Protein AF-A0A527IG36-F1 (afdb_monomer)

Foldseek 3Di:
DPPPDFDWDWADPDQKTKIWTQDPPRDIWMWIWGDDPDPDIDTPDTDDDPVD

Radius of gyration: 12.97 Å; Cα contacts (8 Å, |Δi|>4): 90; chains: 1; bounding box: 29×29×31 Å

Mean predicted aligned error: 5.27 Å

Sequence (52 aa):
MPDQLPEIELEDRGSKGRYVLRGPDGAEAEMTFTKIGEHQIIIDHTEVPDVF

pLDDT: mean 87.94, std 10.1, range [51.75, 96.0]

Solvent-accessible surface area (backbone atoms only — not comparable to full-atom values): 3266 Å² total; per-residue (Å²): 126,84,86,75,71,77,68,70,47,75,51,76,68,84,51,38,33,34,40,37,32,72,49,73,98,74,42,62,32,39,36,32,35,37,49,52,80,96,86,41,73,44,78,76,47,76,48,75,56,89,87,111

Nearest PDB structures (foldseek):
  5cyb-assembly1_A-2  TM=7.023E-01  e=3.629E-01  Streptococcus pneumoniae
  2xft-assembly1_A  TM=6.075E-01  e=8.544E-01  Streptomyces clavuligerus
  5xnw-assembly1_A  TM=6.242E-01  e=6.835E+00  Pseudomonas aeruginosa

Structure (mmCIF, N/CA/C/O backbone):
data_AF-A0A527IG36-F1
#
_entry.id   AF-A0A527IG36-F1
#
loop_
_atom_site.group_PDB
_atom_site.id
_atom_site.type_symbol
_atom_site.label_atom_id
_atom_site.label_alt_id
_atom_site.label_comp_id
_atom_site.label_asym_id
_atom_site.label_entity_id
_atom_site.label_seq_id
_atom_site.pdbx_PDB_ins_code
_atom_site.Cartn_x
_atom_site.Cartn_y
_atom_site.Cartn_z
_atom_site.occupancy
_atom_site.B_iso_or_equiv
_atom_site.auth_seq_id
_atom_site.auth_comp_id
_atom_site.auth_asym_id
_atom_site.auth_atom_id
_atom_site.pdbx_PDB_model_num
ATOM 1 N N . MET A 1 1 ? 16.988 -23.812 -5.235 1.00 51.88 1 MET A N 1
ATOM 2 C CA . MET A 1 1 ? 17.390 -22.539 -4.599 1.00 51.88 1 MET A CA 1
ATOM 3 C C . MET A 1 1 ? 16.160 -22.061 -3.858 1.00 51.88 1 MET A C 1
ATOM 5 O O . MET A 1 1 ? 15.109 -22.183 -4.471 1.00 51.88 1 MET A O 1
ATOM 9 N N . PRO A 1 2 ? 16.208 -21.704 -2.565 1.00 51.75 2 PRO A N 1
ATOM 10 C CA . PRO A 1 2 ? 14.971 -21.405 -1.856 1.00 51.75 2 PRO A CA 1
ATOM 11 C C . PRO A 1 2 ? 14.304 -20.214 -2.548 1.00 51.75 2 PRO A C 1
ATOM 13 O O . PRO A 1 2 ? 15.000 -19.265 -2.907 1.00 51.75 2 PRO A O 1
ATOM 16 N N . ASP A 1 3 ? 12.998 -20.322 -2.787 1.00 63.66 3 ASP A N 1
ATOM 17 C CA . ASP A 1 3 ? 12.110 -19.252 -3.245 1.00 63.66 3 ASP A CA 1
ATOM 18 C C . ASP A 1 3 ? 12.228 -18.057 -2.297 1.00 63.66 3 ASP A C 1
ATOM 20 O O . ASP A 1 3 ? 11.477 -17.929 -1.327 1.00 63.66 3 ASP A O 1
ATOM 24 N N . GLN A 1 4 ? 13.230 -17.206 -2.515 1.00 68.38 4 GLN A N 1
ATOM 25 C CA . GLN A 1 4 ? 13.350 -15.969 -1.771 1.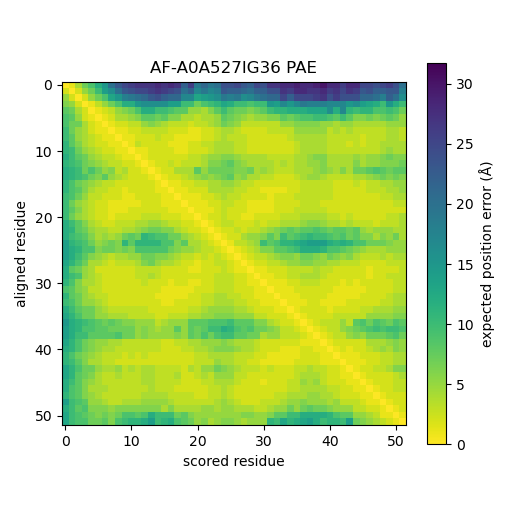00 68.38 4 GLN A CA 1
ATOM 26 C C . GLN A 1 4 ? 12.257 -15.052 -2.301 1.00 68.38 4 GLN A C 1
ATOM 28 O O . GLN A 1 4 ? 12.392 -14.457 -3.370 1.00 68.38 4 GLN A O 1
ATOM 33 N N . LEU A 1 5 ? 11.142 -15.028 -1.574 1.00 76.56 5 LEU A N 1
ATOM 34 C CA . LEU A 1 5 ? 10.023 -14.157 -1.879 1.00 76.56 5 LEU A CA 1
ATOM 35 C C . LEU A 1 5 ? 10.523 -12.706 -1.939 1.00 76.56 5 LEU A C 1
ATOM 37 O O . LEU A 1 5 ? 11.373 -12.326 -1.123 1.00 76.56 5 LEU A O 1
ATOM 41 N N . PRO A 1 6 ? 10.027 -11.908 -2.897 1.00 80.88 6 PRO A N 1
ATOM 42 C CA . PRO A 1 6 ? 10.372 -10.499 -2.978 1.00 80.88 6 PRO A CA 1
ATOM 43 C C . PRO A 1 6 ? 9.980 -9.788 -1.678 1.00 80.88 6 PRO A C 1
ATOM 45 O O . PRO A 1 6 ? 8.948 -10.086 -1.071 1.00 80.88 6 PRO A O 1
ATOM 48 N N . GLU A 1 7 ? 10.826 -8.859 -1.239 1.00 88.19 7 GLU A N 1
ATOM 49 C CA . GLU A 1 7 ? 10.544 -8.029 -0.072 1.00 88.19 7 GLU A CA 1
ATOM 50 C C . GLU A 1 7 ? 9.395 -7.065 -0.395 1.00 88.19 7 GLU A C 1
ATOM 52 O O . GLU A 1 7 ? 9.397 -6.403 -1.435 1.00 88.19 7 GLU A O 1
ATOM 57 N N . ILE A 1 8 ? 8.400 -7.015 0.492 1.00 92.06 8 ILE A N 1
ATOM 58 C CA . ILE A 1 8 ? 7.273 -6.086 0.396 1.00 92.06 8 ILE A CA 1
ATOM 59 C C . ILE A 1 8 ? 7.496 -4.990 1.432 1.00 92.06 8 ILE A C 1
ATOM 61 O O . ILE A 1 8 ? 7.497 -5.254 2.635 1.00 92.06 8 ILE A O 1
ATOM 65 N N .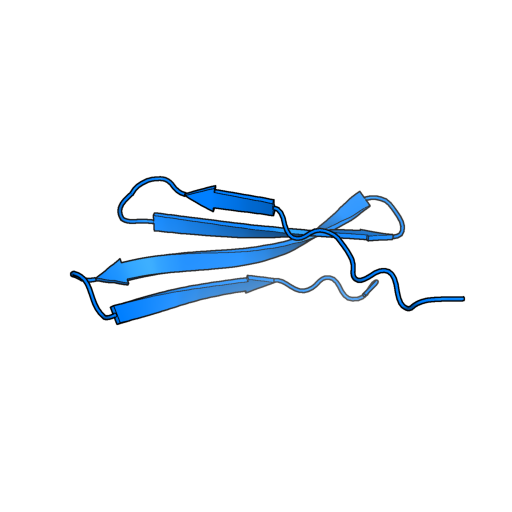 GLU A 1 9 ? 7.645 -3.755 0.967 1.00 93.88 9 GLU A N 1
ATOM 66 C CA . GLU A 1 9 ? 7.766 -2.581 1.821 1.00 93.88 9 GLU A CA 1
ATOM 67 C C . GLU A 1 9 ? 6.373 -2.063 2.201 1.00 93.88 9 GLU A C 1
ATOM 69 O O . G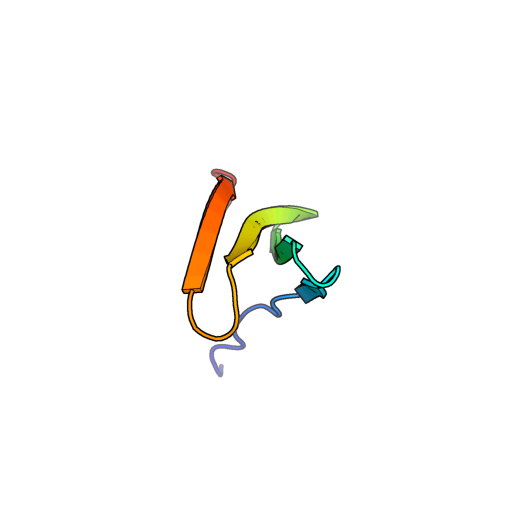LU A 1 9 ? 5.497 -1.904 1.350 1.00 93.88 9 GLU A O 1
ATOM 74 N N . LEU A 1 10 ? 6.156 -1.801 3.493 1.00 94.06 10 LEU A N 1
ATOM 75 C CA . LEU A 1 10 ? 4.933 -1.185 4.007 1.00 94.06 10 LEU A CA 1
ATOM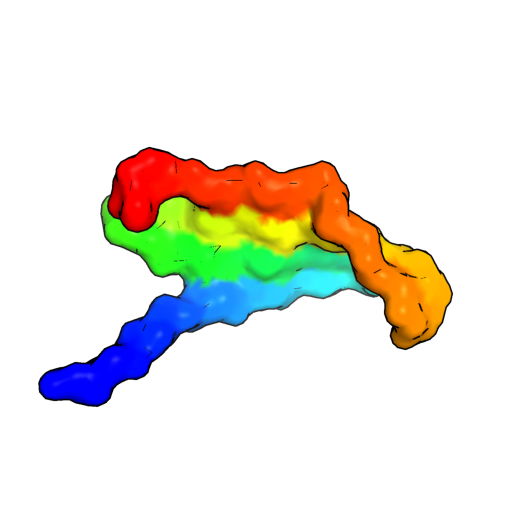 76 C C . LEU A 1 10 ? 5.205 0.269 4.384 1.00 94.06 10 LEU A C 1
ATOM 78 O O . LEU A 1 10 ? 5.952 0.554 5.319 1.00 94.06 10 LEU A O 1
ATOM 82 N N . GLU A 1 11 ? 4.503 1.180 3.724 1.00 93.69 11 GLU A N 1
ATOM 83 C CA . GLU A 1 11 ? 4.436 2.583 4.106 1.00 93.69 11 GLU A CA 1
ATOM 84 C C . GLU A 1 11 ? 3.098 2.872 4.787 1.00 93.69 11 GLU A C 1
ATOM 86 O O . GLU A 1 11 ? 2.077 3.100 4.136 1.00 93.69 11 GLU A O 1
ATOM 91 N N . ASP A 1 12 ? 3.103 2.869 6.120 1.00 91.81 12 ASP A N 1
ATOM 92 C CA . ASP A 1 12 ? 1.933 3.150 6.953 1.00 91.81 12 ASP A CA 1
ATOM 93 C C . ASP A 1 12 ? 1.921 4.618 7.412 1.00 91.81 12 ASP A C 1
ATOM 95 O O . ASP A 1 12 ? 2.886 5.113 7.997 1.00 91.81 12 ASP A O 1
ATOM 99 N N . ARG A 1 13 ? 0.817 5.327 7.154 1.00 90.44 13 ARG A N 1
ATOM 100 C CA . ARG A 1 13 ? 0.589 6.723 7.569 1.00 90.44 13 ARG A CA 1
ATOM 101 C C . ARG A 1 13 ? -0.595 6.858 8.535 1.00 90.44 13 ARG A C 1
ATOM 103 O O . ARG A 1 13 ? -1.243 7.904 8.592 1.00 90.44 13 ARG A O 1
ATOM 110 N N . GLY A 1 14 ? -0.900 5.810 9.296 1.00 89.56 14 GLY A N 1
ATOM 111 C CA . GLY A 1 14 ? -1.971 5.768 10.287 1.00 89.56 14 GLY A CA 1
ATOM 112 C C . GLY A 1 14 ? -3.283 5.264 9.694 1.00 89.56 14 GLY A C 1
ATOM 113 O O . GLY A 1 14 ? -3.596 4.081 9.798 1.00 89.56 14 GLY A O 1
ATOM 114 N N . SER A 1 15 ? -4.068 6.159 9.086 1.00 91.00 15 SER A N 1
ATOM 115 C CA . SER A 1 15 ? -5.367 5.809 8.483 1.00 91.00 15 SER A CA 1
ATOM 116 C C . SER A 1 15 ? -5.264 5.360 7.029 1.00 91.00 15 SER A C 1
ATOM 118 O O . SER A 1 15 ? -6.201 4.759 6.514 1.00 91.00 15 SER A O 1
ATOM 120 N N . LYS A 1 16 ? -4.140 5.630 6.365 1.00 93.69 16 LYS A N 1
ATOM 121 C CA . LYS A 1 16 ? -3.851 5.186 5.001 1.00 93.69 16 LYS A CA 1
ATOM 122 C C . LYS A 1 16 ? -2.444 4.631 4.920 1.00 93.69 16 LYS A C 1
ATOM 124 O O . LYS A 1 16 ? -1.582 5.027 5.700 1.00 93.69 16 LYS A O 1
ATOM 129 N N . GLY A 1 17 ? -2.201 3.775 3.947 1.00 94.88 17 GLY A N 1
ATOM 130 C CA . GLY A 1 17 ? -0.864 3.306 3.642 1.00 94.88 17 GLY A CA 1
ATOM 131 C C . GLY A 1 17 ? -0.793 2.674 2.270 1.00 94.88 17 GLY A C 1
ATOM 132 O O . GLY A 1 17 ? -1.781 2.645 1.532 1.00 94.88 17 GLY A O 1
ATOM 133 N N . ARG A 1 18 ? 0.388 2.177 1.926 1.00 95.50 18 ARG A N 1
ATOM 134 C CA . ARG A 1 18 ? 0.570 1.344 0.746 1.00 95.50 18 ARG A CA 1
ATOM 135 C C . ARG A 1 18 ? 1.597 0.253 0.986 1.00 95.50 18 ARG A C 1
ATOM 137 O O . ARG A 1 18 ? 2.530 0.432 1.765 1.00 95.50 18 ARG A O 1
ATOM 144 N N . TYR A 1 19 ? 1.405 -0.852 0.291 1.00 94.81 19 TYR A N 1
ATOM 145 C CA . TYR A 1 19 ? 2.397 -1.891 0.105 1.00 94.81 19 TYR A CA 1
ATOM 146 C C . TYR A 1 19 ? 3.069 -1.674 -1.244 1.00 94.81 19 TYR A C 1
ATOM 148 O O . TYR A 1 19 ? 2.374 -1.451 -2.235 1.00 94.81 19 TYR A O 1
ATOM 156 N N . VAL A 1 20 ? 4.395 -1.733 -1.268 1.00 93.69 20 VAL A N 1
ATOM 157 C CA . VAL A 1 20 ? 5.204 -1.603 -2.480 1.00 93.69 20 VAL A CA 1
ATOM 158 C C . VAL A 1 20 ? 6.073 -2.839 -2.610 1.00 93.69 20 VAL A C 1
ATOM 160 O O . VAL A 1 20 ? 6.746 -3.245 -1.665 1.00 93.69 20 VAL A O 1
ATOM 163 N N . LEU A 1 21 ? 6.057 -3.440 -3.788 1.00 92.31 21 LEU A N 1
ATOM 164 C CA . LEU A 1 21 ? 6.908 -4.561 -4.141 1.00 92.31 21 LEU A CA 1
ATOM 165 C C . LEU A 1 21 ? 7.777 -4.129 -5.318 1.00 92.31 21 LEU A C 1
ATOM 167 O O . LEU A 1 21 ? 7.267 -3.752 -6.373 1.00 92.31 21 LEU A O 1
ATOM 171 N N . ARG A 1 22 ? 9.098 -4.190 -5.134 1.00 89.62 22 ARG A N 1
ATOM 172 C CA . ARG A 1 22 ? 10.065 -3.855 -6.185 1.00 89.62 22 ARG A CA 1
ATOM 173 C C . ARG A 1 22 ? 10.360 -5.078 -7.044 1.00 89.62 22 ARG A C 1
ATOM 175 O O . ARG A 1 22 ? 10.847 -6.093 -6.551 1.00 89.62 22 ARG A O 1
ATOM 182 N N . GLY A 1 23 ? 10.040 -4.965 -8.323 1.00 84.38 23 GLY A N 1
ATOM 183 C CA . GLY A 1 23 ? 10.203 -5.996 -9.334 1.00 84.38 23 GLY A CA 1
ATOM 184 C C . GLY A 1 23 ? 11.430 -5.810 -10.213 1.00 84.38 23 GLY A C 1
ATOM 185 O O . GLY A 1 23 ? 12.296 -4.972 -9.934 1.00 84.38 23 GLY A O 1
ATOM 186 N N . PRO A 1 24 ? 11.504 -6.598 -11.299 1.00 80.38 24 PRO A N 1
ATOM 187 C CA . PRO A 1 24 ? 12.533 -6.456 -12.318 1.00 80.38 24 PRO A CA 1
ATOM 188 C C . PRO A 1 24 ? 12.575 -5.028 -12.875 1.00 80.38 24 PRO A C 1
ATOM 190 O O . PRO A 1 24 ? 11.550 -4.358 -12.987 1.00 80.38 24 PRO A O 1
ATOM 193 N N . ASP A 1 25 ? 13.777 -4.562 -13.217 1.00 78.06 25 ASP A N 1
AT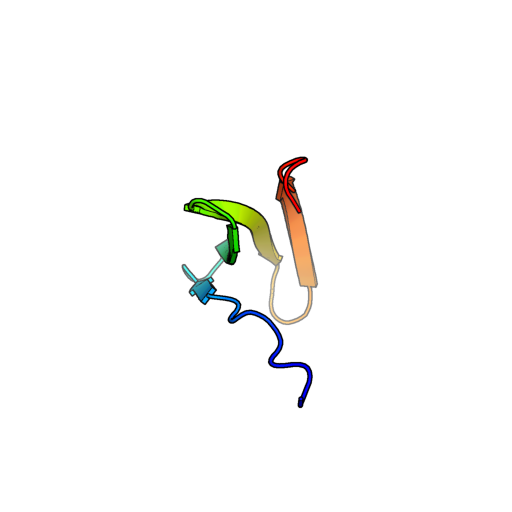OM 194 C CA . ASP A 1 25 ? 14.009 -3.276 -13.891 1.00 78.06 25 ASP A CA 1
ATOM 195 C C . ASP A 1 25 ? 13.463 -2.030 -13.164 1.00 78.06 25 ASP A C 1
ATOM 197 O O . ASP A 1 25 ? 13.281 -0.973 -13.766 1.00 78.06 25 ASP A O 1
ATOM 201 N N . GLY A 1 26 ? 13.248 -2.129 -11.847 1.00 79.31 26 GLY A N 1
ATOM 202 C CA . GLY A 1 26 ? 12.753 -1.023 -11.025 1.00 79.31 26 GLY A CA 1
ATOM 203 C C . GLY A 1 26 ? 11.253 -0.769 -11.165 1.00 79.31 26 GLY A C 1
ATOM 204 O O . GLY A 1 26 ? 10.779 0.267 -10.707 1.00 79.31 26 GLY A O 1
ATOM 205 N N . ALA A 1 27 ? 10.507 -1.691 -11.779 1.00 86.38 27 ALA A N 1
ATOM 206 C CA . ALA A 1 27 ? 9.055 -1.639 -11.772 1.00 86.38 27 ALA A CA 1
ATOM 207 C C . ALA A 1 27 ? 8.527 -1.889 -10.357 1.00 86.38 27 ALA A C 1
ATOM 209 O O . ALA A 1 27 ? 8.952 -2.823 -9.679 1.00 86.38 27 ALA A O 1
ATOM 210 N N . GLU A 1 28 ? 7.593 -1.060 -9.910 1.00 90.19 28 GLU A N 1
ATOM 211 C CA . GLU A 1 28 ? 7.017 -1.154 -8.574 1.00 90.19 28 GLU A CA 1
ATOM 212 C C . GLU A 1 28 ? 5.557 -1.579 -8.704 1.00 90.19 28 GLU A C 1
ATOM 214 O O . GLU A 1 28 ? 4.757 -0.895 -9.334 1.00 90.19 28 GLU A O 1
ATOM 219 N N . ALA A 1 29 ? 5.218 -2.735 -8.139 1.00 92.38 29 ALA A N 1
ATOM 220 C CA . ALA A 1 29 ? 3.827 -3.091 -7.915 1.00 92.38 29 ALA A CA 1
ATOM 221 C C . ALA A 1 29 ? 3.379 -2.414 -6.619 1.00 92.38 29 ALA A C 1
ATOM 223 O O . ALA A 1 29 ? 4.030 -2.570 -5.581 1.00 92.38 29 ALA A O 1
ATOM 224 N N . GLU A 1 30 ? 2.278 -1.670 -6.666 1.00 94.69 30 GLU A N 1
ATOM 225 C CA . GLU A 1 30 ? 1.760 -0.952 -5.507 1.00 94.69 30 GLU A CA 1
ATOM 226 C C . GLU A 1 30 ? 0.319 -1.334 -5.170 1.00 94.69 30 GLU A C 1
ATOM 228 O O . GLU A 1 30 ? -0.529 -1.583 -6.026 1.00 94.69 30 GLU A O 1
ATOM 233 N N . MET A 1 31 ? 0.023 -1.363 -3.874 1.00 96.00 31 MET A N 1
ATOM 234 C CA . MET A 1 31 ? -1.328 -1.525 -3.355 1.00 96.00 31 MET A CA 1
ATOM 235 C C . MET A 1 31 ? -1.561 -0.529 -2.231 1.00 96.00 31 MET A C 1
ATOM 237 O O . MET A 1 31 ? -0.958 -0.634 -1.166 1.00 96.00 31 MET A O 1
ATOM 241 N N . THR A 1 32 ? -2.476 0.409 -2.435 1.00 95.81 32 THR A N 1
ATOM 242 C CA . THR A 1 32 ? -2.858 1.389 -1.416 1.00 95.81 32 THR A CA 1
ATOM 243 C C . THR A 1 32 ? -4.068 0.911 -0.621 1.00 95.81 32 THR A C 1
ATOM 245 O O . THR A 1 32 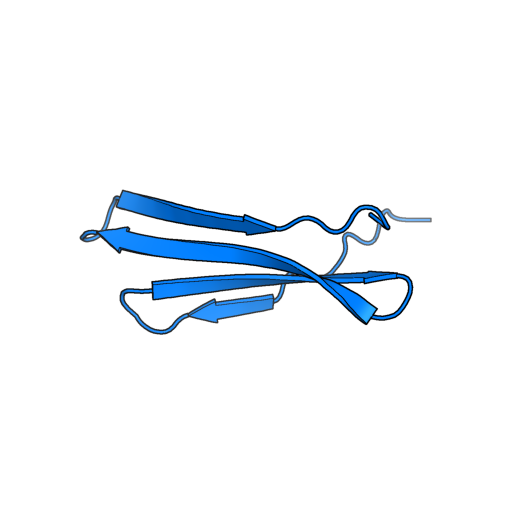? -4.943 0.203 -1.129 1.00 95.81 32 THR A O 1
ATOM 248 N N . PHE A 1 33 ? -4.126 1.303 0.647 1.00 95.38 33 PHE A N 1
ATOM 249 C CA . PHE A 1 33 ? -5.227 0.958 1.529 1.00 95.38 33 PHE A CA 1
ATOM 250 C C . PHE A 1 33 ? -5.606 2.108 2.464 1.00 95.38 33 PHE A C 1
ATOM 252 O O . PHE A 1 33 ? -4.775 2.938 2.846 1.00 95.38 33 PHE A O 1
ATOM 259 N N . THR A 1 34 ? -6.855 2.077 2.920 1.00 95.12 34 THR A N 1
ATOM 260 C CA . THR A 1 34 ? -7.388 2.915 3.993 1.00 95.12 34 THR A CA 1
ATOM 261 C C . THR A 1 34 ? -7.897 2.022 5.124 1.00 95.12 34 THR A C 1
ATOM 263 O O . THR A 1 34 ? -8.678 1.098 4.903 1.00 95.12 34 THR A O 1
ATOM 266 N N . LYS A 1 35 ? -7.479 2.298 6.360 1.00 93.75 35 LYS A N 1
ATOM 267 C CA . LYS A 1 35 ? -7.978 1.633 7.570 1.00 93.75 35 LYS A CA 1
ATOM 268 C C . LYS A 1 35 ? -9.226 2.348 8.080 1.00 93.75 35 LYS A C 1
ATOM 270 O O . LYS A 1 35 ? -9.238 3.572 8.209 1.00 93.75 35 LYS A O 1
ATOM 275 N N . ILE A 1 36 ? -10.262 1.581 8.401 1.00 93.25 36 ILE A N 1
ATOM 276 C CA . ILE A 1 36 ? -11.518 2.062 8.979 1.00 93.25 36 ILE A CA 1
ATOM 277 C C . ILE A 1 36 ? -11.725 1.362 10.325 1.00 93.25 36 ILE A C 1
ATOM 279 O O . ILE A 1 36 ? -12.054 0.178 10.392 1.00 93.25 36 ILE A O 1
ATOM 283 N N . GLY A 1 37 ? -11.530 2.111 11.411 1.00 89.50 37 GLY A N 1
ATOM 284 C CA . GLY A 1 37 ? -11.518 1.545 12.761 1.00 89.50 37 GLY A CA 1
ATOM 285 C C . GLY A 1 37 ? -10.406 0.504 12.945 1.00 89.50 37 GLY A C 1
ATOM 286 O O . GLY A 1 37 ? -9.390 0.540 12.257 1.00 89.50 37 GLY A O 1
ATOM 287 N N . GLU A 1 38 ? -10.617 -0.434 13.867 1.00 88.75 38 GLU A N 1
ATOM 288 C CA . GLU A 1 38 ? -9.603 -1.424 14.272 1.00 88.75 38 GLU A CA 1
ATOM 289 C C . GLU A 1 38 ? -9.638 -2.728 13.455 1.00 88.75 38 GLU A C 1
ATOM 291 O O . GLU A 1 38 ? -8.723 -3.544 13.535 1.00 88.75 38 GLU A O 1
ATOM 296 N N . HIS A 1 39 ? -10.709 -2.964 12.689 1.00 90.94 39 HIS A N 1
ATOM 297 C CA . HIS A 1 39 ? -10.998 -4.290 12.119 1.00 90.94 39 HIS A CA 1
ATOM 298 C C . HIS A 1 39 ? -11.272 -4.296 10.618 1.00 90.94 39 HIS A C 1
ATOM 300 O O . HIS A 1 39 ? -11.500 -5.364 10.051 1.00 90.94 39 HIS A O 1
ATOM 306 N N . GLN A 1 40 ? -11.267 -3.136 9.966 1.00 92.94 40 GLN A N 1
ATOM 307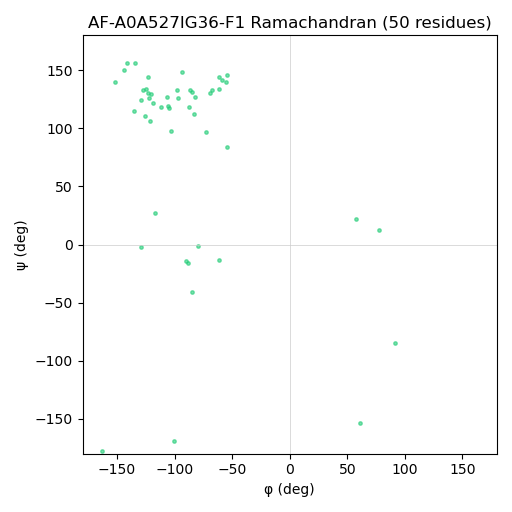 C CA . GLN A 1 40 ? -11.564 -3.045 8.547 1.00 92.94 40 GLN A CA 1
ATOM 308 C C . GLN A 1 40 ? -10.455 -2.296 7.819 1.00 92.94 40 GLN A C 1
ATOM 310 O O . GLN A 1 40 ? -10.021 -1.221 8.228 1.00 92.94 40 GLN A O 1
ATOM 315 N N . ILE A 1 41 ? -10.018 -2.872 6.706 1.00 93.12 41 ILE A N 1
ATOM 316 C CA . ILE A 1 41 ? -9.114 -2.241 5.754 1.00 93.12 41 ILE A CA 1
ATOM 317 C C . ILE A 1 41 ? -9.806 -2.291 4.396 1.00 93.12 41 ILE A C 1
ATOM 319 O O . ILE A 1 41 ? -10.375 -3.315 4.019 1.00 93.12 41 ILE A O 1
ATOM 323 N N . ILE A 1 42 ? -9.793 -1.170 3.690 1.00 94.88 42 ILE A N 1
ATOM 324 C CA . ILE A 1 42 ? -10.304 -1.032 2.331 1.00 94.88 42 ILE A CA 1
ATOM 325 C C . ILE A 1 42 ? -9.093 -0.919 1.419 1.00 94.88 42 ILE A C 1
ATOM 327 O O . ILE A 1 42 ? -8.223 -0.086 1.659 1.00 94.88 42 ILE A O 1
ATOM 331 N N . ILE A 1 43 ? -9.037 -1.760 0.392 1.00 95.31 43 ILE A N 1
ATOM 332 C CA . ILE A 1 43 ? -8.035 -1.634 -0.662 1.00 95.31 43 ILE A CA 1
ATOM 333 C C . ILE A 1 43 ? -8.552 -0.594 -1.651 1.00 95.31 43 ILE A C 1
ATOM 335 O O . ILE A 1 43 ? -9.579 -0.814 -2.292 1.00 95.31 43 ILE A O 1
ATOM 339 N N . ASP A 1 44 ? -7.880 0.552 -1.713 1.00 93.62 44 ASP A N 1
ATOM 340 C CA . ASP A 1 44 ? -8.331 1.692 -2.516 1.00 93.62 44 ASP A CA 1
ATOM 341 C C . ASP A 1 44 ? -7.868 1.566 -3.971 1.00 93.62 44 ASP A C 1
ATOM 343 O O . ASP A 1 44 ? -8.614 1.877 -4.898 1.00 93.62 44 ASP A O 1
ATOM 347 N N . HIS A 1 45 ? -6.628 1.117 -4.171 1.00 93.44 45 HIS A N 1
ATOM 348 C CA . HIS A 1 45 ? -6.005 1.017 -5.486 1.00 93.44 45 HIS A CA 1
ATOM 349 C C . HIS A 1 45 ? -4.970 -0.106 -5.514 1.00 93.44 45 HIS A C 1
ATOM 351 O O . HIS A 1 45 ? -4.209 -0.268 -4.560 1.00 93.44 45 HIS A O 1
ATOM 357 N N . THR A 1 46 ? -4.936 -0.842 -6.622 1.00 94.69 46 THR A N 1
ATOM 358 C CA . THR A 1 46 ? -3.944 -1.877 -6.924 1.00 94.69 46 THR A CA 1
ATOM 359 C C . THR A 1 46 ? -3.386 -1.617 -8.313 1.00 94.69 46 THR A C 1
ATOM 361 O O . THR A 1 46 ? -4.158 -1.601 -9.276 1.00 94.69 46 THR A O 1
ATOM 364 N N . GLU A 1 47 ? -2.073 -1.483 -8.420 1.00 92.81 47 GLU A N 1
ATOM 365 C CA . GLU A 1 47 ? -1.355 -1.418 -9.686 1.00 92.81 47 GLU A CA 1
ATOM 366 C C . GLU A 1 47 ? -0.319 -2.539 -9.731 1.00 92.81 47 GLU A C 1
ATOM 368 O O . GLU A 1 47 ? 0.502 -2.698 -8.826 1.00 92.81 47 GLU A O 1
ATOM 373 N N . VAL A 1 48 ? -0.379 -3.339 -10.793 1.00 93.31 48 VAL A N 1
ATOM 374 C CA . VAL A 1 48 ? 0.600 -4.387 -11.077 1.00 93.31 48 VAL A CA 1
ATOM 375 C C . VAL A 1 48 ? 1.120 -4.134 -12.488 1.00 93.31 48 VAL A C 1
ATOM 377 O O 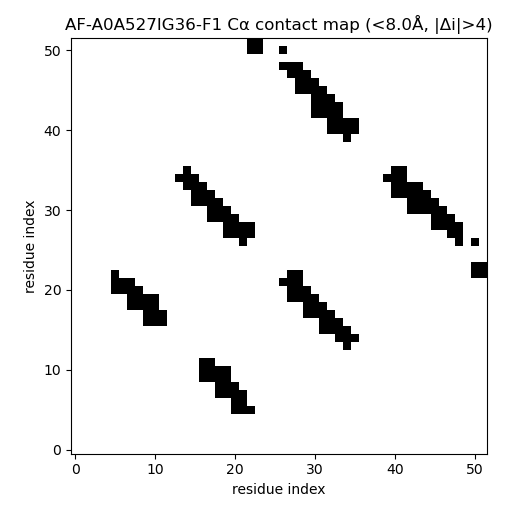. VAL A 1 48 ? 0.348 -4.272 -13.439 1.00 93.31 48 VAL A O 1
ATOM 380 N N . PRO A 1 49 ? 2.388 -3.723 -12.640 1.00 89.25 49 PRO A N 1
ATOM 381 C CA . PRO A 1 49 ? 2.990 -3.538 -13.953 1.00 89.25 49 PRO A CA 1
ATOM 382 C C . PRO A 1 49 ? 3.032 -4.847 -14.752 1.00 89.25 49 PRO A C 1
ATOM 384 O O . PRO A 1 49 ? 3.330 -5.897 -14.192 1.00 89.25 49 PRO A O 1
ATOM 387 N N . ASP A 1 50 ? 2.841 -4.778 -16.074 1.00 86.38 50 ASP A N 1
ATOM 388 C CA . ASP A 1 50 ? 2.857 -5.950 -16.978 1.00 86.38 50 ASP A CA 1
ATOM 389 C C . ASP A 1 50 ? 4.195 -6.71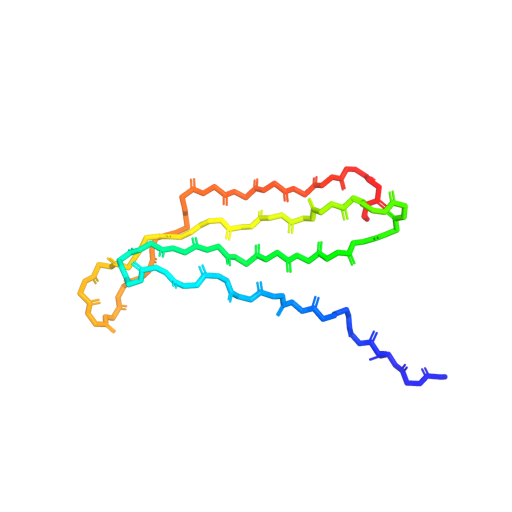7 -17.005 1.00 86.38 50 ASP A C 1
ATOM 391 O O . ASP A 1 50 ? 4.282 -7.812 -17.556 1.00 86.38 50 ASP A O 1
ATOM 395 N N . VAL A 1 51 ? 5.261 -6.128 -16.460 1.00 81.44 51 VAL A N 1
ATOM 396 C CA . VAL A 1 51 ? 6.597 -6.738 -16.382 1.00 81.44 51 VAL A CA 1
ATOM 397 C C . VAL A 1 51 ? 6.745 -7.745 -15.229 1.00 81.44 51 VAL A C 1
ATOM 399 O O . VAL A 1 51 ? 7.825 -8.321 -15.078 1.00 81.44 51 VAL A O 1
ATOM 402 N N . PHE A 1 52 ? 5.695 -7.934 -14.421 1.00 75.19 52 PHE A N 1
ATOM 403 C CA . PHE A 1 52 ? 5.626 -8.899 -13.319 1.00 75.19 52 PHE A CA 1
ATOM 404 C C . PHE A 1 52 ? 5.061 -10.264 -13.718 1.00 75.19 52 PHE A C 1
ATOM 406 O O . PHE A 1 52 ? 4.135 -10.326 -14.555 1.00 75.19 52 PHE A O 1
#

Secondary structure (DSSP, 8-state):
----PPPEEEEE-SSEEEEEEE-GGG-EEEEEEEEETTTEEEEEEEE--TT-